Protein AF-A0A7R7T932-F1 (afdb_monomer_lite)

Foldseek 3Di:
DLVVLVVVLVVLVVVLVVQQVVQVVVVHGRDPVSVVSNVVSVVVNVVSVVVNVVVVVVVD

Radius of gyration: 14.25 Å; chains: 1; bounding box: 36×13×35 Å

pLDDT: mean 92.95, std 10.71, range [48.16, 98.75]

Sequence (60 aa):
MNKKLTALRARLVEAQQKLISQAVDAGGLPTDGALRKISDLENAIMAVEHMMEDLGNAKG

Secondary structure (DSSP, 8-state):
-HHHHHHHHHHHHHHHHHHHHHHHHTTSPPPHHHHHHHHHHHHHHHHHHHHHHHHHHTT-

Structure (mmCIF, N/CA/C/O backbone):
data_AF-A0A7R7T932-F1
#
_entry.id   AF-A0A7R7T932-F1
#
loop_
_atom_site.group_PDB
_atom_site.id
_atom_site.type_symbol
_atom_site.label_atom_id
_atom_site.label_alt_id
_atom_site.label_comp_id
_atom_site.label_asym_id
_atom_site.label_entity_id
_atom_site.label_seq_id
_atom_site.pdbx_PDB_ins_code
_atom_site.Cartn_x
_atom_site.Cartn_y
_atom_site.Cartn_z
_atom_site.occupancy
_atom_site.B_iso_or_equiv
_atom_site.auth_seq_id
_atom_site.auth_comp_id
_atom_site.auth_asym_id
_atom_site.auth_atom_id
_atom_site.pdbx_PDB_model_num
ATOM 1 N N . MET A 1 1 ? 11.390 -4.488 -18.691 1.00 63.22 1 MET A N 1
ATOM 2 C CA . MET A 1 1 ? 11.554 -4.722 -17.241 1.00 63.22 1 MET A CA 1
ATOM 3 C C . MET A 1 1 ? 10.881 -3.635 -16.406 1.00 63.22 1 MET A C 1
ATOM 5 O O . MET A 1 1 ? 9.995 -3.972 -15.636 1.00 63.22 1 MET A O 1
ATOM 9 N N . ASN A 1 2 ? 11.208 -2.355 -16.636 1.00 78.88 2 ASN A N 1
ATOM 10 C CA . ASN A 1 2 ? 10.726 -1.215 -15.840 1.00 78.88 2 ASN A CA 1
ATOM 11 C C . ASN A 1 2 ? 9.194 -1.205 -15.608 1.00 78.88 2 ASN A C 1
ATOM 13 O O . ASN A 1 2 ? 8.757 -1.235 -14.468 1.00 78.88 2 ASN A O 1
ATOM 17 N N . LYS A 1 3 ? 8.368 -1.381 -16.656 1.00 88.06 3 LYS A N 1
ATOM 18 C CA . LYS A 1 3 ? 6.890 -1.440 -16.530 1.00 88.06 3 LYS A CA 1
ATOM 19 C C . LYS A 1 3 ? 6.357 -2.479 -15.523 1.00 88.06 3 LYS A C 1
ATOM 21 O O . LYS A 1 3 ? 5.336 -2.232 -14.891 1.00 88.06 3 LYS A O 1
ATOM 26 N N . LYS A 1 4 ? 7.015 -3.642 -15.381 1.00 93.50 4 LYS A N 1
ATOM 27 C CA . LYS A 1 4 ? 6.593 -4.684 -14.423 1.00 93.50 4 LYS A CA 1
ATOM 28 C C . LYS A 1 4 ? 6.935 -4.286 -12.984 1.00 93.50 4 LYS A C 1
ATOM 30 O O . LYS A 1 4 ? 6.110 -4.495 -12.104 1.00 93.50 4 LYS A O 1
ATOM 35 N N . LEU A 1 5 ? 8.107 -3.686 -12.768 1.00 95.19 5 LEU A N 1
ATOM 36 C CA . LEU A 1 5 ? 8.522 -3.173 -11.459 1.00 95.19 5 LEU A CA 1
ATOM 37 C C . LEU A 1 5 ? 7.674 -1.970 -11.039 1.00 95.19 5 LEU A C 1
ATOM 39 O O . LEU A 1 5 ? 7.191 -1.945 -9.915 1.00 95.19 5 LEU A O 1
ATOM 43 N N . THR A 1 6 ? 7.365 -1.052 -11.963 1.00 95.69 6 THR A N 1
ATOM 44 C CA . THR A 1 6 ? 6.424 0.051 -11.713 1.00 95.69 6 THR A CA 1
ATOM 45 C C . THR A 1 6 ? 5.056 -0.469 -11.268 1.00 95.69 6 THR A C 1
ATOM 47 O O . THR A 1 6 ? 4.500 0.011 -10.283 1.00 95.69 6 THR A O 1
ATOM 50 N N . ALA A 1 7 ? 4.519 -1.480 -11.962 1.00 97.31 7 ALA A N 1
ATOM 51 C CA . ALA A 1 7 ? 3.238 -2.082 -11.603 1.00 97.31 7 ALA A CA 1
ATOM 52 C C . ALA A 1 7 ? 3.287 -2.809 -10.248 1.00 97.31 7 ALA A C 1
ATOM 54 O O . ALA A 1 7 ? 2.323 -2.748 -9.488 1.00 97.31 7 ALA A O 1
ATOM 55 N N . LEU A 1 8 ? 4.394 -3.488 -9.932 1.00 97.50 8 LEU A N 1
ATOM 56 C CA . LEU A 1 8 ? 4.580 -4.137 -8.634 1.00 97.50 8 LEU A CA 1
ATOM 57 C C . LEU A 1 8 ? 4.655 -3.105 -7.504 1.00 97.50 8 LEU A C 1
ATOM 59 O O . LEU A 1 8 ? 3.913 -3.230 -6.535 1.00 97.50 8 LEU A O 1
ATOM 63 N N . ARG A 1 9 ? 5.471 -2.056 -7.662 1.00 98.00 9 ARG A N 1
ATOM 64 C CA . ARG A 1 9 ? 5.576 -0.950 -6.702 1.00 98.00 9 ARG A CA 1
ATOM 65 C C . ARG A 1 9 ? 4.212 -0.327 -6.420 1.00 98.00 9 ARG A C 1
ATOM 67 O O . ARG A 1 9 ? 3.852 -0.163 -5.262 1.00 98.00 9 ARG A O 1
ATOM 74 N N . ALA A 1 10 ? 3.434 -0.033 -7.465 1.00 98.31 10 ALA A N 1
ATOM 75 C CA . ALA A 1 10 ? 2.097 0.538 -7.313 1.00 98.31 10 ALA A CA 1
ATOM 76 C C . ALA A 1 10 ? 1.181 -0.350 -6.452 1.00 98.31 10 ALA A C 1
ATOM 78 O O . ALA A 1 10 ? 0.534 0.148 -5.538 1.00 98.31 10 ALA A O 1
ATOM 79 N N . ARG A 1 11 ? 1.186 -1.669 -6.685 1.00 98.62 11 ARG A N 1
ATOM 80 C CA . ARG A 1 11 ? 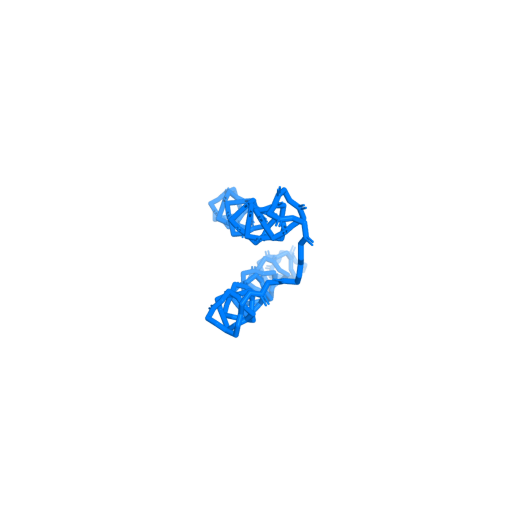0.386 -2.628 -5.903 1.00 98.62 11 ARG A CA 1
ATOM 81 C C . ARG A 1 11 ? 0.844 -2.749 -4.450 1.00 98.62 11 ARG A C 1
ATOM 83 O O . ARG A 1 11 ? 0.009 -2.904 -3.567 1.00 98.62 11 ARG A O 1
ATOM 90 N N . LEU A 1 12 ? 2.153 -2.701 -4.201 1.00 98.62 12 LEU A N 1
ATOM 91 C CA . LEU A 1 12 ? 2.697 -2.740 -2.840 1.00 98.62 12 LEU A CA 1
ATOM 92 C C . LEU A 1 12 ? 2.299 -1.485 -2.052 1.00 98.62 12 LEU A C 1
ATOM 94 O O . LEU A 1 12 ? 1.826 -1.601 -0.924 1.00 98.62 12 LEU A O 1
ATOM 98 N N . VAL A 1 13 ? 2.415 -0.308 -2.675 1.00 98.50 13 VAL A N 1
ATOM 99 C CA . VAL A 1 13 ? 1.988 0.971 -2.084 1.00 98.50 13 VAL A CA 1
ATOM 100 C C . VAL A 1 13 ? 0.483 0.971 -1.809 1.00 98.50 13 VAL A C 1
ATOM 102 O O . VAL A 1 13 ? 0.061 1.342 -0.719 1.00 98.50 13 VAL A O 1
ATOM 105 N N . GLU A 1 14 ? -0.335 0.501 -2.753 1.00 98.69 14 GLU A N 1
ATOM 106 C CA . GLU A 1 14 ? -1.787 0.393 -2.568 1.00 98.69 14 GLU A CA 1
ATOM 107 C C . GLU A 1 14 ? -2.149 -0.540 -1.397 1.00 98.69 14 GLU A C 1
ATOM 109 O O . GLU A 1 14 ? -3.012 -0.218 -0.578 1.00 98.69 14 GLU A O 1
ATOM 114 N N . ALA A 1 15 ? -1.459 -1.677 -1.260 1.00 98.38 15 ALA A N 1
ATOM 115 C CA . ALA A 1 15 ? -1.658 -2.592 -0.138 1.00 98.38 15 ALA A CA 1
ATOM 116 C C . ALA A 1 15 ? -1.282 -1.959 1.214 1.00 98.38 15 ALA A C 1
ATOM 118 O O . ALA A 1 15 ? -2.012 -2.135 2.193 1.00 98.38 15 ALA A O 1
ATOM 119 N N . GLN A 1 16 ? -0.181 -1.204 1.269 1.00 98.50 16 GLN A N 1
ATOM 120 C CA . GLN A 1 16 ? 0.247 -0.480 2.470 1.00 98.50 16 GLN A CA 1
ATOM 121 C C . GLN A 1 16 ? -0.782 0.589 2.855 1.00 98.50 16 GLN A C 1
ATOM 123 O O . GLN A 1 16 ? -1.236 0.629 3.999 1.00 98.50 16 GLN A O 1
ATOM 128 N N . GLN A 1 17 ? -1.209 1.405 1.886 1.00 98.19 17 GLN A N 1
ATOM 129 C CA . GLN A 1 17 ? -2.235 2.431 2.074 1.00 98.19 17 GLN A CA 1
ATOM 130 C C . GLN A 1 17 ? -3.535 1.829 2.599 1.00 98.19 17 GLN A C 1
ATOM 132 O O . GLN A 1 17 ? -4.101 2.343 3.557 1.00 98.19 17 GLN A O 1
ATOM 137 N N . LYS A 1 18 ? -3.972 0.696 2.041 1.00 98.06 18 LYS A N 1
ATOM 138 C CA . LYS A 1 18 ? -5.180 0.004 2.494 1.00 98.06 18 LYS A CA 1
ATOM 139 C C . LYS A 1 18 ? -5.108 -0.399 3.969 1.00 98.06 18 LYS A C 1
ATOM 141 O O . LYS A 1 18 ? -6.093 -0.223 4.678 1.00 98.06 18 LYS A O 1
ATOM 146 N N . LEU A 1 19 ? -3.974 -0.924 4.440 1.00 97.56 19 LEU A N 1
ATOM 147 C CA . LEU A 1 19 ? -3.802 -1.288 5.854 1.00 97.56 19 LEU A CA 1
ATOM 148 C C . LEU A 1 19 ? -3.868 -0.062 6.773 1.00 97.56 19 LEU A C 1
ATOM 150 O O . LEU A 1 19 ? -4.458 -0.137 7.850 1.00 97.56 19 LEU A O 1
ATOM 154 N N . ILE A 1 20 ? -3.294 1.061 6.339 1.00 96.69 20 ILE A N 1
ATOM 155 C CA . ILE A 1 20 ? -3.343 2.328 7.076 1.00 96.69 20 ILE A CA 1
ATOM 156 C C . ILE A 1 20 ? -4.782 2.854 7.125 1.00 96.69 20 ILE A C 1
ATOM 158 O O . ILE A 1 20 ? -5.291 3.135 8.208 1.00 96.69 20 ILE A O 1
ATOM 162 N N . SER A 1 21 ? -5.468 2.922 5.980 1.00 97.19 21 SER A N 1
ATOM 163 C CA . SER A 1 21 ? -6.861 3.374 5.899 1.00 97.19 21 SER A CA 1
ATOM 164 C C . SER A 1 21 ? -7.794 2.516 6.748 1.00 97.19 21 SER A C 1
ATOM 166 O O . SER A 1 21 ? -8.603 3.062 7.482 1.00 97.19 21 SER A O 1
ATOM 168 N N . GLN A 1 22 ? -7.625 1.190 6.748 1.00 96.00 22 GLN A N 1
ATOM 169 C CA . GLN A 1 22 ? -8.430 0.289 7.580 1.00 96.00 22 GLN A CA 1
ATOM 170 C C . GLN A 1 22 ? -8.323 0.587 9.080 1.00 96.00 22 GLN A C 1
ATOM 172 O O . GLN A 1 22 ? -9.305 0.435 9.801 1.00 96.00 22 GLN A O 1
ATOM 177 N N . ALA A 1 23 ? -7.146 0.994 9.561 1.00 95.62 23 ALA A N 1
ATOM 178 C CA . ALA A 1 23 ? -6.973 1.372 10.959 1.00 95.62 23 ALA A CA 1
ATOM 179 C C . ALA A 1 23 ? -7.698 2.685 11.285 1.00 95.62 23 ALA A C 1
ATOM 181 O O . ALA A 1 23 ? -8.400 2.771 12.293 1.00 95.62 23 ALA A O 1
ATOM 182 N N . VAL A 1 24 ? -7.581 3.671 10.390 1.00 96.12 24 VAL A N 1
ATOM 183 C CA . VAL A 1 24 ? -8.282 4.957 10.506 1.00 96.12 24 VAL A CA 1
ATOM 184 C C . VAL A 1 24 ? -9.797 4.752 10.485 1.00 96.12 24 VAL A C 1
ATOM 186 O O . VAL A 1 24 ? -10.489 5.281 11.351 1.00 96.12 24 VAL A O 1
ATOM 189 N N . ASP A 1 25 ? -10.304 3.935 9.560 1.00 96.75 25 ASP A N 1
ATOM 190 C CA . ASP A 1 25 ? -11.729 3.607 9.434 1.00 96.75 25 ASP A CA 1
ATOM 191 C C . ASP A 1 25 ? -12.262 2.882 10.680 1.00 96.75 25 ASP A C 1
ATOM 193 O O . ASP A 1 25 ? -13.414 3.065 11.070 1.00 96.75 25 ASP A O 1
ATOM 197 N N . ALA A 1 26 ? -11.413 2.090 11.341 1.00 95.50 26 ALA A N 1
ATOM 198 C CA . ALA A 1 26 ? -11.717 1.451 12.620 1.00 95.50 26 ALA A CA 1
ATOM 199 C C . ALA A 1 26 ? -11.610 2.406 13.829 1.00 95.50 26 ALA A C 1
ATOM 201 O O . ALA A 1 26 ? -11.855 1.986 14.960 1.00 95.50 26 ALA A O 1
ATOM 202 N N . GLY A 1 27 ? -11.248 3.676 13.613 1.00 96.25 27 GLY A N 1
ATOM 203 C CA . GLY A 1 27 ? -11.136 4.700 14.651 1.00 96.25 27 GLY A CA 1
ATOM 204 C C . GLY A 1 27 ? -9.919 4.537 15.562 1.00 96.25 27 GLY A C 1
ATOM 205 O O . GLY A 1 27 ? -9.959 4.975 16.712 1.00 96.25 27 GLY A O 1
ATOM 206 N N . GLY A 1 28 ? -8.849 3.892 15.088 1.00 93.50 28 GLY A N 1
ATOM 207 C CA . GLY A 1 28 ? -7.698 3.562 15.923 1.00 93.50 28 GLY A CA 1
ATOM 208 C C . GLY A 1 28 ? -6.369 3.474 15.181 1.00 93.50 28 GLY A C 1
ATOM 209 O O . GLY A 1 28 ? -6.232 3.834 14.013 1.00 93.50 28 GLY A O 1
ATOM 210 N N . LEU A 1 29 ? -5.355 3.000 15.901 1.00 95.50 29 LEU A N 1
ATOM 211 C CA . LEU A 1 29 ? -4.044 2.695 15.333 1.00 95.50 29 LEU A CA 1
ATOM 212 C C . LEU A 1 29 ? -4.055 1.312 14.663 1.00 95.50 29 LEU A C 1
ATOM 214 O O . LEU A 1 29 ? -4.853 0.449 15.048 1.00 95.50 29 LEU A O 1
ATOM 218 N N . PRO A 1 30 ? -3.159 1.056 13.691 1.00 95.38 30 PRO A N 1
ATOM 219 C CA . PRO A 1 30 ? -2.973 -0.289 13.174 1.00 95.38 30 PRO A CA 1
ATOM 220 C C . PRO A 1 30 ? -2.598 -1.247 14.311 1.00 95.38 30 PRO A C 1
ATOM 222 O O . PRO A 1 30 ? -1.770 -0.925 15.160 1.00 95.38 30 PRO A O 1
ATOM 225 N N . THR A 1 31 ? -3.195 -2.439 14.315 1.00 95.75 31 THR A N 1
ATOM 226 C CA . THR A 1 31 ? -2.789 -3.520 15.233 1.00 95.75 31 THR A CA 1
ATOM 227 C C . THR A 1 31 ? -1.309 -3.871 15.044 1.00 95.75 31 THR A C 1
ATOM 229 O O . THR A 1 31 ? -0.779 -3.689 13.950 1.00 95.75 31 THR A O 1
ATOM 232 N N . ASP A 1 32 ? -0.658 -4.480 16.037 1.00 97.19 32 ASP A N 1
ATOM 233 C CA . ASP A 1 32 ? 0.738 -4.943 15.910 1.00 97.19 32 ASP A CA 1
ATOM 234 C C . ASP A 1 32 ? 0.963 -5.827 14.673 1.00 97.19 32 ASP A C 1
ATOM 236 O O . ASP A 1 32 ? 1.979 -5.728 13.982 1.00 97.19 32 ASP A O 1
ATOM 240 N N . GLY A 1 33 ? -0.019 -6.672 14.343 1.00 96.88 33 GLY A N 1
ATOM 241 C CA . GLY A 1 33 ? 0.009 -7.489 13.132 1.00 96.88 33 GLY A CA 1
ATOM 242 C C . GLY A 1 33 ? -0.074 -6.661 11.846 1.00 96.88 33 GLY A C 1
ATOM 243 O O . G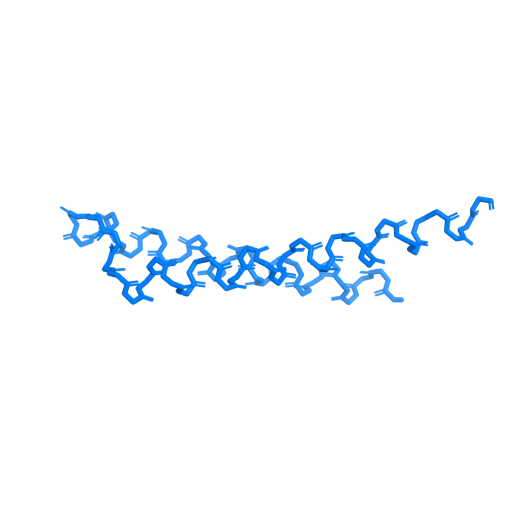LY A 1 33 ? 0.579 -6.997 10.859 1.00 96.88 33 GLY A O 1
ATOM 244 N N . ALA A 1 34 ? -0.852 -5.576 11.843 1.00 96.25 34 ALA A N 1
ATOM 245 C CA . ALA A 1 34 ? -0.910 -4.637 10.727 1.00 96.25 34 ALA A CA 1
ATOM 246 C C . ALA A 1 34 ? 0.381 -3.809 10.615 1.00 96.25 34 ALA A C 1
ATOM 248 O O . ALA A 1 34 ? 0.885 -3.658 9.508 1.00 96.25 34 ALA A O 1
ATOM 249 N N . LEU A 1 35 ? 0.963 -3.363 11.733 1.00 98.00 35 LEU A N 1
ATOM 250 C CA . LEU A 1 35 ? 2.257 -2.671 11.760 1.00 98.00 35 LEU A CA 1
ATOM 251 C C . LEU A 1 35 ? 3.379 -3.546 1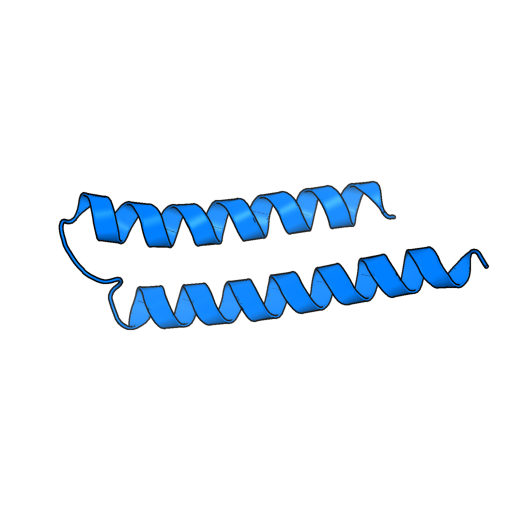1.194 1.00 98.00 35 LEU A C 1
ATOM 253 O O . LEU A 1 35 ? 4.156 -3.084 10.362 1.00 98.00 35 LEU A O 1
ATOM 257 N N . ARG A 1 36 ? 3.429 -4.831 11.569 1.00 98.44 36 ARG A N 1
ATOM 258 C CA . ARG A 1 36 ? 4.409 -5.771 11.004 1.00 98.44 36 ARG A CA 1
ATOM 259 C C . ARG A 1 36 ? 4.235 -5.936 9.493 1.00 98.44 36 ARG A C 1
ATOM 261 O O . ARG A 1 36 ? 5.210 -5.829 8.763 1.00 98.44 36 ARG A O 1
ATOM 268 N N . LYS A 1 37 ? 2.995 -6.098 9.018 1.00 98.25 37 LYS A N 1
ATOM 269 C CA . LYS A 1 37 ? 2.699 -6.172 7.575 1.00 98.25 37 LYS A CA 1
ATOM 270 C C . LYS A 1 37 ? 3.078 -4.895 6.826 1.00 98.25 37 LYS A C 1
ATOM 272 O O . LYS A 1 37 ? 3.562 -4.984 5.705 1.00 98.25 37 LYS A O 1
ATOM 277 N N . ILE A 1 38 ? 2.850 -3.723 7.419 1.00 98.25 38 ILE A N 1
ATOM 278 C CA . ILE A 1 38 ? 3.263 -2.436 6.845 1.00 98.25 38 ILE A CA 1
ATOM 279 C C . ILE A 1 38 ? 4.788 -2.396 6.707 1.00 98.25 38 ILE A C 1
ATOM 281 O O . ILE A 1 38 ? 5.275 -2.098 5.622 1.00 98.25 38 ILE A O 1
ATOM 285 N N . SER A 1 39 ? 5.527 -2.789 7.746 1.00 98.38 39 SER A N 1
ATOM 286 C CA . SER A 1 39 ? 6.993 -2.849 7.699 1.00 98.38 39 SER A CA 1
ATOM 287 C C . SER A 1 39 ? 7.508 -3.830 6.634 1.00 98.38 39 SER A C 1
ATOM 289 O O . SER A 1 39 ? 8.429 -3.509 5.884 1.00 98.38 39 SER A O 1
ATOM 291 N N . ASP A 1 40 ? 6.877 -5.000 6.493 1.00 98.69 40 ASP A N 1
ATOM 292 C CA . ASP A 1 40 ? 7.222 -5.962 5.438 1.00 98.69 40 ASP A CA 1
ATOM 293 C C . ASP A 1 40 ? 6.976 -5.382 4.031 1.00 98.69 40 ASP A C 1
ATOM 295 O O . ASP A 1 40 ? 7.784 -5.579 3.119 1.00 98.69 40 ASP A O 1
ATOM 299 N N . LEU A 1 41 ? 5.880 -4.633 3.850 1.00 98.75 41 LEU A N 1
ATOM 300 C CA . LEU A 1 41 ? 5.568 -3.950 2.592 1.00 98.75 41 LEU A CA 1
ATOM 301 C C . LEU A 1 41 ? 6.572 -2.834 2.285 1.00 98.75 41 LEU A C 1
ATOM 303 O O . LEU A 1 41 ? 7.005 -2.731 1.141 1.00 98.75 41 LEU A O 1
ATOM 307 N N . GLU A 1 42 ? 6.978 -2.041 3.276 1.00 98.50 42 GLU A N 1
ATOM 308 C CA . GLU A 1 42 ? 7.999 -0.992 3.126 1.00 98.50 42 GLU A CA 1
ATOM 309 C C . GLU A 1 42 ? 9.337 -1.575 2.669 1.00 98.50 42 GLU A C 1
ATOM 311 O O . GLU A 1 42 ? 9.930 -1.085 1.708 1.00 98.50 42 GLU A O 1
ATOM 316 N N . ASN A 1 43 ? 9.767 -2.683 3.279 1.00 98.56 43 ASN A N 1
ATOM 317 C CA . ASN A 1 43 ? 10.974 -3.396 2.865 1.00 98.56 43 ASN A CA 1
ATOM 318 C C . ASN A 1 43 ? 10.885 -3.889 1.412 1.00 98.56 43 ASN A C 1
ATOM 320 O O . ASN A 1 43 ? 11.840 -3.754 0.644 1.00 98.56 43 ASN A O 1
ATOM 324 N N . ALA A 1 44 ? 9.731 -4.425 1.007 1.00 98.44 44 ALA A N 1
ATOM 325 C CA . ALA A 1 44 ? 9.508 -4.857 -0.370 1.00 98.44 44 ALA A CA 1
ATOM 326 C C . ALA A 1 44 ? 9.484 -3.679 -1.362 1.00 98.44 44 ALA A C 1
ATOM 328 O O . ALA A 1 44 ? 10.026 -3.801 -2.461 1.00 98.44 44 ALA A O 1
ATOM 329 N N . ILE A 1 45 ? 8.883 -2.544 -0.990 1.00 98.50 45 ILE A N 1
ATOM 330 C CA . ILE A 1 45 ? 8.854 -1.325 -1.811 1.00 98.50 45 ILE A CA 1
ATOM 331 C C . ILE A 1 45 ? 10.276 -0.819 -2.040 1.00 98.50 45 ILE A C 1
ATOM 333 O O . ILE A 1 45 ? 10.656 -0.653 -3.198 1.00 98.50 45 ILE A O 1
ATOM 337 N N . MET A 1 46 ? 11.074 -0.677 -0.976 1.00 98.19 46 MET A N 1
ATOM 338 C CA . MET A 1 46 ? 12.471 -0.2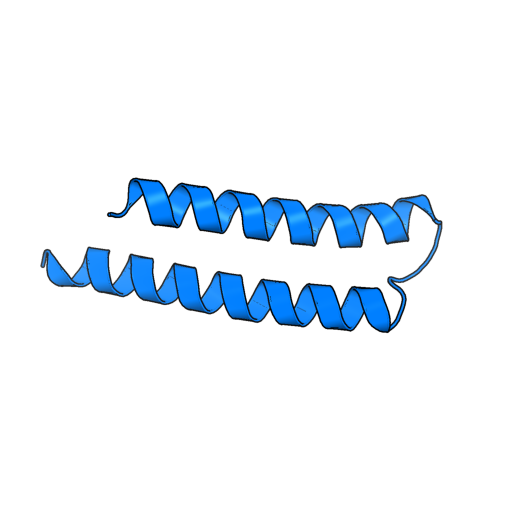38 -1.075 1.00 98.19 46 MET A CA 1
ATOM 339 C C . MET A 1 46 ? 13.295 -1.161 -1.980 1.00 98.19 46 MET A C 1
ATOM 341 O O . MET A 1 46 ? 14.040 -0.693 -2.838 1.00 98.19 46 MET A O 1
ATOM 345 N N . ALA A 1 47 ? 13.129 -2.482 -1.858 1.00 97.62 47 ALA A N 1
ATOM 346 C CA . ALA A 1 47 ? 13.819 -3.433 -2.730 1.00 97.62 47 ALA A CA 1
ATOM 347 C C . ALA A 1 47 ? 13.438 -3.253 -4.213 1.00 97.62 47 ALA A C 1
ATOM 349 O O . ALA A 1 47 ? 14.303 -3.299 -5.088 1.00 97.62 47 ALA A O 1
ATOM 350 N N . VAL A 1 48 ? 12.154 -3.024 -4.509 1.00 97.00 48 VAL A N 1
ATOM 351 C CA . VAL A 1 48 ? 11.682 -2.768 -5.879 1.00 97.00 48 VAL A CA 1
ATOM 352 C C . VAL A 1 48 ? 12.193 -1.426 -6.405 1.00 97.00 48 VAL A C 1
ATOM 354 O O . VAL A 1 48 ? 12.552 -1.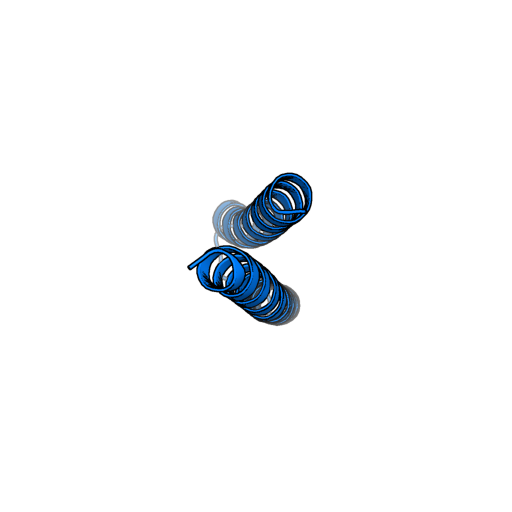342 -7.578 1.00 97.00 48 VAL A O 1
ATOM 357 N N . GLU A 1 49 ? 12.243 -0.393 -5.565 1.00 95.94 49 GLU A N 1
ATOM 358 C CA . GLU A 1 49 ? 12.780 0.926 -5.915 1.00 95.94 49 GLU A CA 1
ATOM 359 C C . GLU A 1 49 ? 14.270 0.853 -6.257 1.00 95.94 49 GLU A C 1
ATOM 361 O O . GLU A 1 49 ? 14.645 1.290 -7.344 1.00 95.94 49 GLU A O 1
ATOM 366 N N . HIS A 1 50 ? 15.086 0.175 -5.443 1.00 96.25 50 HIS A N 1
ATOM 367 C CA . HIS A 1 50 ? 16.497 -0.067 -5.768 1.00 96.25 50 HIS A CA 1
ATOM 368 C C . HIS A 1 50 ? 16.666 -0.810 -7.104 1.00 96.25 50 HIS A C 1
ATOM 370 O O . HIS A 1 50 ? 17.456 -0.403 -7.952 1.00 96.25 50 HIS A O 1
ATOM 376 N N . MET A 1 51 ? 15.863 -1.850 -7.367 1.00 94.56 51 MET A N 1
ATOM 377 C CA . MET A 1 51 ? 15.897 -2.543 -8.665 1.00 94.56 51 MET A CA 1
ATOM 378 C C . MET A 1 51 ? 15.537 -1.623 -9.843 1.00 94.56 51 MET A C 1
ATOM 380 O O . MET A 1 51 ? 16.019 -1.821 -10.961 1.00 94.56 51 MET A O 1
ATOM 384 N N . MET A 1 52 ? 14.643 -0.654 -9.635 1.00 94.06 52 MET A N 1
ATOM 385 C CA . MET A 1 52 ? 14.278 0.329 -10.656 1.00 94.06 52 MET A CA 1
ATOM 3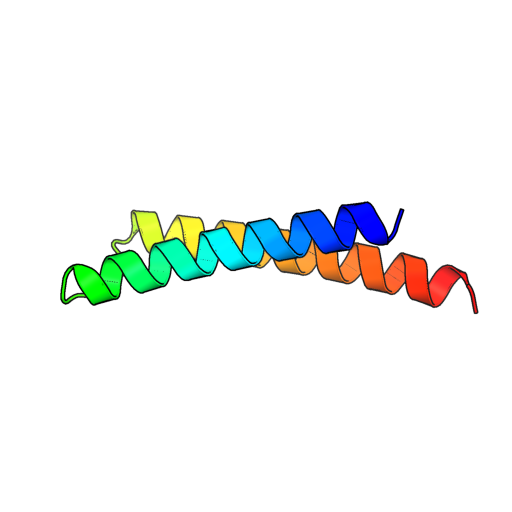86 C C . MET A 1 52 ? 15.412 1.326 -10.906 1.00 94.06 52 MET A C 1
ATOM 388 O O . MET A 1 52 ? 15.670 1.644 -12.069 1.00 94.06 52 MET A O 1
ATOM 392 N N . GLU A 1 53 ? 16.086 1.780 -9.848 1.00 91.94 53 GLU A N 1
ATOM 393 C CA . GLU A 1 53 ? 17.253 2.665 -9.913 1.00 91.94 53 GLU A CA 1
ATOM 394 C C . GLU A 1 53 ? 18.421 2.000 -10.646 1.00 91.94 53 GLU A C 1
ATOM 396 O O . GLU A 1 53 ? 18.934 2.571 -11.609 1.00 91.94 53 GLU A O 1
ATOM 401 N N . ASP A 1 54 ? 18.763 0.758 -10.296 1.00 90.25 54 ASP A N 1
ATOM 402 C CA . ASP A 1 54 ? 19.825 -0.014 -10.954 1.00 90.25 54 ASP A CA 1
ATOM 403 C C . ASP A 1 54 ? 19.582 -0.149 -12.464 1.00 90.25 54 ASP A C 1
ATOM 405 O O . ASP A 1 54 ? 20.483 0.030 -13.284 1.00 90.25 54 ASP A O 1
ATOM 409 N N . LEU A 1 55 ? 18.334 -0.413 -12.865 1.00 86.06 55 LEU A N 1
ATOM 410 C CA . LEU A 1 55 ? 17.947 -0.505 -14.277 1.00 86.06 55 LEU A CA 1
ATOM 411 C C . LEU A 1 55 ? 17.934 0.847 -15.001 1.00 86.06 55 LEU A C 1
ATOM 413 O O . LEU A 1 55 ? 18.046 0.871 -16.230 1.00 86.06 55 LEU A O 1
ATOM 417 N N . GLY A 1 56 ? 17.726 1.945 -14.273 1.00 79.44 56 GLY A N 1
ATOM 418 C CA . GLY A 1 56 ? 17.832 3.307 -14.791 1.00 79.44 56 GLY A CA 1
ATOM 419 C C . GLY A 1 56 ? 19.289 3.702 -15.025 1.00 79.44 56 GLY A C 1
ATOM 420 O O . GLY A 1 56 ? 19.614 4.223 -16.090 1.00 79.44 56 GLY A O 1
ATOM 421 N N . ASN A 1 57 ? 20.160 3.363 -14.073 1.00 73.81 57 ASN A N 1
ATOM 422 C CA . ASN A 1 57 ? 21.589 3.668 -14.095 1.00 73.81 57 ASN A CA 1
ATOM 423 C C . ASN A 1 57 ? 22.372 2.785 -15.078 1.00 73.81 57 ASN A C 1
ATOM 425 O O . ASN A 1 57 ? 23.305 3.261 -15.711 1.00 73.81 57 ASN A O 1
ATOM 429 N N . ALA A 1 58 ? 21.956 1.533 -15.301 1.00 63.41 58 ALA A N 1
ATOM 430 C CA . ALA A 1 58 ? 22.566 0.631 -16.288 1.00 63.41 58 ALA A CA 1
ATOM 431 C C . ALA A 1 58 ? 22.377 1.065 -17.760 1.00 63.41 58 ALA A C 1
ATOM 433 O O . ALA A 1 58 ? 22.829 0.374 -18.674 1.00 63.41 58 ALA A O 1
ATOM 434 N N . LYS A 1 59 ? 21.661 2.168 -18.011 1.00 56.19 59 LYS A N 1
ATOM 435 C CA . LYS A 1 59 ? 21.491 2.774 -19.339 1.00 56.19 59 LYS A CA 1
ATOM 436 C C . LYS A 1 59 ? 22.330 4.042 -19.556 1.00 56.19 59 LYS A C 1
ATOM 438 O O . LYS A 1 59 ? 22.164 4.660 -20.608 1.00 56.19 59 LYS A O 1
ATOM 443 N N . GLY A 1 60 ? 23.160 4.426 -18.583 1.00 48.16 60 GLY A N 1
ATOM 444 C CA . GLY A 1 60 ? 24.113 5.540 -18.661 1.00 48.16 60 GLY A CA 1
ATOM 445 C C . GLY A 1 60 ? 25.497 5.102 -19.109 1.00 48.16 60 GLY A C 1
ATOM 446 O O . GLY A 1 60 ? 25.912 3.991 -18.714 1.00 48.16 60 GLY A O 1
#